Protein AF-A0A963LZ30-F1 (afdb_monomer_lite)

Foldseek 3Di:
DAEEFALAEEAAEASREEEDDPDADDAENYEFEHGQYQHDDQHYDYDDDHYDYYNYHYYHGYHNHYD

Radius of gyration: 11.14 Å; chains: 1; bounding box: 25×25×27 Å

Secondary structure (DSSP, 8-state):
--EEEES-EESSS-SSEEE-TT--EEEEEEEEES-EESSS-SSEEE-SS-EEEEEEEEES-EESS--

Structure (mmCIF, N/CA/C/O backbone):
data_AF-A0A963LZ30-F1
#
_entry.id   AF-A0A963LZ30-F1
#
loop_
_atom_site.group_PDB
_atom_site.id
_atom_site.type_symbol
_atom_site.label_atom_id
_atom_site.label_alt_id
_atom_site.label_comp_id
_atom_site.label_asym_id
_atom_site.label_entity_id
_atom_site.label_seq_id
_atom_site.pdbx_PDB_ins_code
_atom_site.Cartn_x
_atom_site.Cartn_y
_atom_site.Ca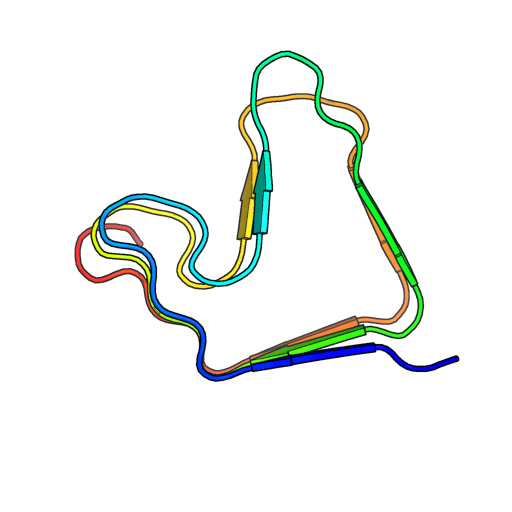rtn_z
_atom_site.occupancy
_atom_site.B_iso_or_equiv
_atom_site.auth_seq_id
_atom_site.auth_comp_id
_atom_site.auth_asym_id
_atom_site.auth_atom_id
_atom_site.pdbx_PDB_model_num
ATOM 1 N N . THR A 1 1 ? -15.470 6.809 11.891 1.00 64.38 1 THR A N 1
ATOM 2 C CA . THR A 1 1 ? -15.954 6.214 10.628 1.00 64.38 1 THR A CA 1
ATOM 3 C C . THR A 1 1 ? -14.955 5.179 10.170 1.00 64.38 1 THR A C 1
ATOM 5 O O . THR A 1 1 ? -13.774 5.491 10.184 1.00 64.38 1 THR A O 1
ATOM 8 N N . LYS A 1 2 ? -15.391 3.958 9.845 1.00 85.25 2 LYS A N 1
ATOM 9 C CA . LYS A 1 2 ? -14.511 2.902 9.320 1.00 85.25 2 LYS A CA 1
ATOM 10 C C . LYS A 1 2 ? -14.330 3.102 7.815 1.00 85.25 2 LYS A C 1
ATOM 12 O O . LYS A 1 2 ? -15.327 3.248 7.113 1.00 85.25 2 LYS A O 1
ATOM 17 N N . VAL A 1 3 ? -13.090 3.101 7.331 1.00 92.06 3 VAL A N 1
ATOM 18 C CA . VAL A 1 3 ? -12.774 3.191 5.893 1.00 92.06 3 VAL A CA 1
ATOM 19 C C . VAL A 1 3 ? -12.387 1.807 5.380 1.00 92.06 3 VAL A C 1
ATOM 21 O O . VAL A 1 3 ? -11.675 1.073 6.063 1.00 92.06 3 VAL A O 1
ATOM 24 N N . THR A 1 4 ? -12.853 1.441 4.186 1.00 95.62 4 THR A N 1
ATOM 25 C CA . THR A 1 4 ? -12.439 0.199 3.518 1.00 95.62 4 THR A CA 1
ATOM 26 C C . THR A 1 4 ? -11.823 0.529 2.166 1.00 95.62 4 THR A C 1
ATOM 28 O O . THR A 1 4 ? -12.463 1.180 1.345 1.00 95.62 4 THR A O 1
ATOM 31 N N . LEU A 1 5 ? -10.587 0.084 1.948 1.00 96.00 5 LEU A N 1
ATOM 32 C CA . LEU A 1 5 ? -9.873 0.168 0.677 1.00 96.00 5 LEU A CA 1
ATOM 33 C C . LEU A 1 5 ? -9.639 -1.251 0.172 1.00 96.00 5 LEU A C 1
ATOM 35 O O . LEU A 1 5 ? -8.774 -1.970 0.678 1.00 96.00 5 LEU A O 1
ATOM 39 N N . SER A 1 6 ? -10.431 -1.679 -0.803 1.00 97.44 6 SER A N 1
ATOM 40 C CA . SER A 1 6 ? -10.378 -3.058 -1.274 1.00 97.44 6 SER A CA 1
ATOM 41 C C . SER A 1 6 ? -10.470 -3.199 -2.777 1.00 97.44 6 SER A C 1
ATOM 43 O O . SER A 1 6 ? -11.115 -2.378 -3.420 1.00 97.44 6 SER A O 1
ATOM 45 N N . ALA A 1 7 ? -9.884 -4.279 -3.300 1.00 97.62 7 ALA A N 1
ATOM 46 C CA . ALA A 1 7 ? -9.925 -4.632 -4.720 1.00 97.62 7 ALA A CA 1
ATOM 47 C C . ALA A 1 7 ? -9.376 -3.544 -5.662 1.00 97.62 7 ALA A C 1
ATOM 49 O O . ALA A 1 7 ? -9.769 -3.467 -6.824 1.00 97.62 7 ALA A O 1
ATOM 50 N N . ASN A 1 8 ? -8.458 -2.704 -5.177 1.00 97.56 8 ASN A N 1
ATOM 51 C CA . ASN A 1 8 ? -7.780 -1.714 -6.008 1.00 97.56 8 ASN A CA 1
ATOM 52 C C . ASN A 1 8 ? -6.541 -2.327 -6.664 1.00 97.56 8 ASN A C 1
ATOM 54 O O . ASN A 1 8 ? -5.873 -3.176 -6.073 1.00 97.56 8 ASN A O 1
ATOM 58 N N . THR A 1 9 ? -6.238 -1.894 -7.888 1.00 97.38 9 THR A N 1
ATOM 59 C CA . THR A 1 9 ? -5.079 -2.368 -8.651 1.00 97.38 9 THR A CA 1
ATOM 60 C C . THR A 1 9 ? -4.246 -1.190 -9.139 1.00 97.38 9 THR A C 1
ATOM 62 O O . THR A 1 9 ? -4.768 -0.296 -9.804 1.00 97.38 9 THR A O 1
ATOM 65 N N . ALA A 1 10 ? -2.944 -1.219 -8.860 1.00 97.06 10 ALA A N 1
ATOM 66 C CA . ALA A 1 10 ? -1.961 -0.289 -9.404 1.00 97.06 10 ALA A CA 1
ATOM 67 C C . ALA A 1 10 ? -0.942 -1.041 -10.270 1.00 97.06 10 ALA A C 1
ATOM 69 O O . ALA A 1 10 ? -0.492 -2.130 -9.917 1.00 97.06 10 ALA A O 1
ATOM 70 N N . SER A 1 11 ? -0.525 -0.448 -11.391 1.00 96.31 11 SER A N 1
ATOM 71 C CA . SER A 1 11 ? 0.469 -1.069 -12.281 1.00 96.31 11 SER A CA 1
ATOM 72 C C . SER A 1 11 ? 1.871 -1.135 -11.676 1.00 96.31 11 SER A C 1
ATOM 74 O O . SER A 1 11 ? 2.657 -1.982 -12.083 1.00 96.31 11 SER A O 1
ATOM 76 N N . LYS A 1 12 ? 2.181 -0.263 -10.708 1.00 94.81 12 LYS A N 1
ATOM 77 C CA . LYS A 1 12 ? 3.490 -0.197 -10.051 1.00 94.81 12 LYS A CA 1
ATOM 78 C C . LYS A 1 12 ? 3.386 -0.396 -8.549 1.00 94.81 12 LYS A C 1
ATOM 80 O O . LYS A 1 12 ? 3.495 -1.516 -8.078 1.00 94.81 12 LYS A O 1
ATOM 85 N N . ASP A 1 13 ? 3.137 0.661 -7.794 1.00 94.75 13 ASP A N 1
ATOM 86 C CA . ASP A 1 13 ? 3.300 0.647 -6.344 1.00 94.75 13 ASP A CA 1
ATOM 87 C C . ASP A 1 13 ? 1.979 0.914 -5.624 1.00 94.75 13 ASP A C 1
ATOM 89 O O . ASP A 1 13 ? 1.188 1.736 -6.081 1.00 94.75 13 ASP A O 1
ATOM 93 N N . GLY A 1 14 ? 1.781 0.279 -4.463 1.00 94.19 14 GLY A N 1
ATOM 94 C CA . GLY A 1 14 ? 0.720 0.660 -3.530 1.00 94.19 14 GLY A CA 1
ATOM 95 C C . GLY A 1 14 ? -0.677 0.484 -4.111 1.00 94.19 14 GLY A C 1
ATOM 96 O O . GLY A 1 14 ? -1.349 1.477 -4.376 1.00 94.19 14 GLY A O 1
ATOM 97 N N . GLY A 1 15 ? -1.128 -0.765 -4.272 1.00 96.88 15 GLY A N 1
ATOM 98 C CA . GLY A 1 15 ? -2.399 -1.088 -4.933 1.00 96.88 15 GLY A CA 1
ATOM 99 C C . GLY A 1 15 ? -3.607 -0.307 -4.412 1.00 96.88 15 GLY A C 1
ATOM 100 O O . GLY A 1 15 ? -4.509 -0.013 -5.185 1.00 96.88 15 GLY A O 1
ATOM 101 N N . ALA A 1 16 ? -3.601 0.077 -3.131 1.00 96.62 16 ALA A N 1
ATOM 102 C CA . ALA A 1 16 ? -4.561 1.000 -2.527 1.00 96.62 16 ALA A CA 1
ATOM 103 C C . ALA A 1 16 ? -3.972 2.385 -2.224 1.00 96.62 16 ALA A C 1
ATOM 105 O O . ALA A 1 16 ? -4.625 3.396 -2.469 1.00 96.62 16 ALA A O 1
ATOM 106 N N . ILE A 1 17 ? -2.781 2.444 -1.620 1.00 94.75 17 ILE A N 1
ATOM 107 C CA . ILE A 1 17 ? -2.177 3.703 -1.179 1.00 94.75 17 ILE A CA 1
ATOM 108 C C . ILE A 1 17 ? -0.711 3.753 -1.600 1.00 94.75 17 ILE A C 1
ATOM 110 O O . ILE A 1 17 ? 0.104 2.932 -1.173 1.00 94.75 17 ILE A O 1
ATOM 114 N N . TYR A 1 18 ? -0.363 4.792 -2.354 1.00 94.19 18 TYR A N 1
ATOM 115 C CA . TYR A 1 18 ? 1.013 5.146 -2.669 1.00 94.19 18 TYR A CA 1
ATOM 116 C C . TYR A 1 18 ? 1.374 6.510 -2.083 1.00 94.19 18 TYR A C 1
ATOM 118 O O . TYR A 1 18 ? 0.611 7.468 -2.195 1.00 94.19 18 TYR A O 1
ATOM 126 N N . GLY A 1 19 ? 2.543 6.590 -1.453 1.00 92.94 19 GLY A N 1
ATOM 127 C CA . GLY A 1 19 ? 3.046 7.803 -0.825 1.00 92.94 19 GLY A CA 1
ATOM 128 C C . GLY A 1 19 ? 4.511 8.077 -1.126 1.00 92.94 19 GLY A C 1
ATOM 129 O O . GLY A 1 19 ? 5.385 7.294 -0.745 1.00 92.94 19 GLY A O 1
ATOM 130 N N . GLU A 1 20 ? 4.790 9.233 -1.722 1.00 92.75 20 GLU A N 1
ATOM 131 C CA . GLU A 1 20 ? 6.136 9.741 -2.009 1.00 92.75 20 GLU A CA 1
ATOM 132 C C . GLU A 1 20 ? 6.229 11.255 -1.760 1.00 92.75 20 GLU A C 1
ATOM 134 O O . GLU A 1 20 ? 5.234 11.894 -1.425 1.00 92.75 20 GLU A O 1
ATOM 139 N N . ASN A 1 21 ? 7.424 11.834 -1.910 1.00 90.50 21 ASN A N 1
ATOM 140 C CA . ASN A 1 21 ? 7.639 13.289 -1.934 1.00 90.50 21 ASN A CA 1
ATOM 141 C C . ASN A 1 21 ? 7.037 14.057 -0.739 1.00 90.50 21 ASN A C 1
ATOM 143 O O . ASN A 1 21 ? 6.472 15.135 -0.894 1.00 90.50 21 ASN A O 1
ATOM 147 N N . GLY A 1 22 ? 7.157 13.499 0.471 1.00 87.75 22 GLY A N 1
ATOM 148 C CA . GLY A 1 22 ? 6.652 14.129 1.697 1.00 87.75 22 GLY A CA 1
ATOM 149 C C . GLY A 1 22 ? 5.162 13.903 1.973 1.00 87.75 22 GLY A C 1
ATOM 150 O O . GLY A 1 22 ? 4.616 14.529 2.882 1.00 87.75 22 GLY A O 1
ATOM 151 N N . ALA A 1 23 ? 4.496 13.010 1.232 1.00 90.25 23 ALA A N 1
ATOM 152 C CA . ALA A 1 23 ? 3.131 12.583 1.528 1.00 90.25 23 ALA A CA 1
ATOM 153 C C . ALA A 1 23 ? 2.997 12.045 2.964 1.00 90.25 23 ALA A C 1
ATOM 155 O O . ALA A 1 23 ? 3.791 11.216 3.410 1.00 90.25 23 ALA A O 1
ATOM 156 N N . ARG A 1 24 ? 1.951 12.475 3.676 1.00 89.94 24 ARG A N 1
ATOM 157 C CA . ARG A 1 24 ? 1.635 12.024 5.041 1.00 89.94 24 ARG A CA 1
ATOM 158 C C . ARG A 1 24 ? 0.331 11.241 5.019 1.00 89.94 24 ARG A C 1
ATOM 160 O O . ARG A 1 24 ? -0.652 11.717 4.456 1.00 89.94 24 ARG A O 1
ATOM 167 N N . LEU A 1 25 ? 0.314 10.079 5.6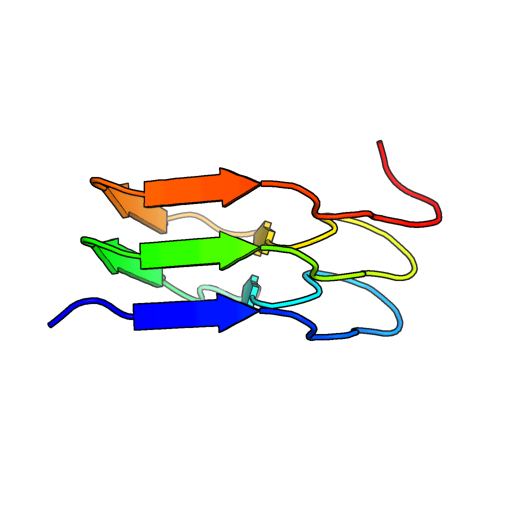66 1.00 87.38 25 LEU A N 1
ATOM 168 C CA . LEU A 1 25 ? -0.903 9.301 5.885 1.00 87.38 25 LEU A CA 1
ATOM 169 C C . LEU A 1 25 ? -1.161 9.165 7.383 1.00 87.38 25 LEU A C 1
ATOM 171 O O . LEU A 1 25 ? -0.298 8.706 8.130 1.00 87.38 25 LEU A O 1
ATOM 175 N N . ALA A 1 26 ? -2.382 9.493 7.789 1.00 90.69 26 ALA A N 1
ATOM 176 C CA . ALA A 1 26 ? -2.940 9.088 9.067 1.00 90.69 26 ALA A CA 1
ATOM 177 C C . ALA A 1 26 ? -4.227 8.310 8.784 1.00 90.69 26 ALA A C 1
ATOM 179 O O . ALA A 1 26 ? -5.208 8.887 8.314 1.00 90.69 26 ALA A O 1
ATOM 180 N N . ALA A 1 27 ? -4.209 7.002 9.030 1.00 88.19 27 ALA A N 1
ATOM 181 C CA . ALA A 1 27 ? -5.373 6.142 8.866 1.00 88.19 27 ALA A CA 1
ATOM 182 C C . ALA A 1 27 ? -5.687 5.454 10.194 1.00 88.19 27 ALA A C 1
ATOM 184 O O . ALA A 1 27 ? -4.827 4.801 10.779 1.00 88.19 27 ALA A O 1
ATOM 185 N N . THR A 1 28 ? -6.923 5.598 10.662 1.00 93.62 28 THR A N 1
ATOM 186 C CA . THR A 1 28 ? -7.414 4.936 11.873 1.00 93.62 28 THR A CA 1
ATOM 187 C C . THR A 1 28 ? -8.673 4.147 11.544 1.00 93.62 28 THR A C 1
ATOM 189 O O . THR A 1 28 ? -9.494 4.599 10.741 1.00 93.62 28 THR A O 1
ATOM 192 N N . ASN A 1 29 ? -8.837 2.960 12.134 1.00 95.50 29 ASN A N 1
ATOM 193 C CA . ASN A 1 29 ? -9.999 2.095 11.888 1.00 95.50 29 ASN A CA 1
ATOM 194 C C . ASN A 1 29 ? -10.223 1.809 10.391 1.00 95.50 29 ASN A C 1
ATOM 196 O O . ASN A 1 29 ? -11.313 2.029 9.851 1.00 95.50 29 ASN A O 1
ATOM 200 N N . VAL A 1 30 ? -9.178 1.325 9.713 1.00 95.94 30 VAL A N 1
ATOM 201 C CA . VAL A 1 30 ? -9.196 1.038 8.271 1.00 95.94 30 VAL A CA 1
ATOM 202 C C . VAL A 1 30 ? -9.089 -0.461 7.983 1.00 95.94 30 VAL A C 1
ATOM 204 O O . VAL A 1 30 ? -8.346 -1.193 8.633 1.00 95.94 30 VAL A O 1
ATOM 207 N N . THR A 1 31 ? -9.819 -0.935 6.977 1.00 96.81 31 THR A N 1
ATOM 208 C CA . THR A 1 31 ? -9.606 -2.257 6.375 1.00 96.81 31 THR A CA 1
ATOM 209 C C . THR A 1 31 ? -9.022 -2.077 4.977 1.00 96.81 31 THR A C 1
ATOM 211 O O . THR A 1 31 ? -9.632 -1.422 4.139 1.00 96.81 31 THR A O 1
ATOM 214 N N . ILE A 1 32 ? -7.841 -2.639 4.724 1.00 96.75 32 ILE A N 1
ATOM 215 C CA . ILE A 1 32 ? -7.148 -2.577 3.435 1.00 96.75 32 ILE A CA 1
ATOM 216 C C . ILE A 1 32 ? -6.948 -4.003 2.932 1.00 96.75 32 ILE A C 1
ATOM 218 O O . ILE A 1 32 ? -6.104 -4.735 3.456 1.00 96.75 32 ILE A O 1
ATOM 222 N N . SER A 1 33 ? -7.734 -4.428 1.944 1.00 97.94 33 SER A N 1
ATOM 223 C CA . SER A 1 33 ? -7.750 -5.841 1.564 1.00 97.94 33 SER A CA 1
ATOM 224 C C . SER A 1 33 ? -8.010 -6.158 0.105 1.00 97.94 33 SER A C 1
ATOM 226 O O . SER A 1 33 ? -8.848 -5.527 -0.524 1.00 97.94 33 SER A O 1
ATOM 228 N N . GLY A 1 34 ? -7.386 -7.212 -0.415 1.00 97.81 34 GLY A N 1
ATOM 229 C CA . GLY A 1 34 ? -7.616 -7.630 -1.799 1.00 97.81 34 GLY A CA 1
ATOM 230 C C . GLY A 1 34 ? -7.014 -6.673 -2.823 1.00 97.81 34 GLY A C 1
ATOM 231 O O . GLY A 1 34 ? -7.499 -6.634 -3.944 1.00 97.81 34 GLY A O 1
ATOM 232 N N . ASN A 1 35 ? -6.040 -5.841 -2.445 1.00 97.94 35 ASN A N 1
ATOM 233 C CA . ASN A 1 35 ? -5.425 -4.883 -3.361 1.00 97.94 35 ASN A CA 1
ATOM 234 C C . ASN A 1 35 ? -4.186 -5.482 -4.032 1.00 97.94 35 ASN A C 1
ATOM 236 O O . ASN A 1 35 ? -3.478 -6.298 -3.432 1.00 97.94 35 ASN A O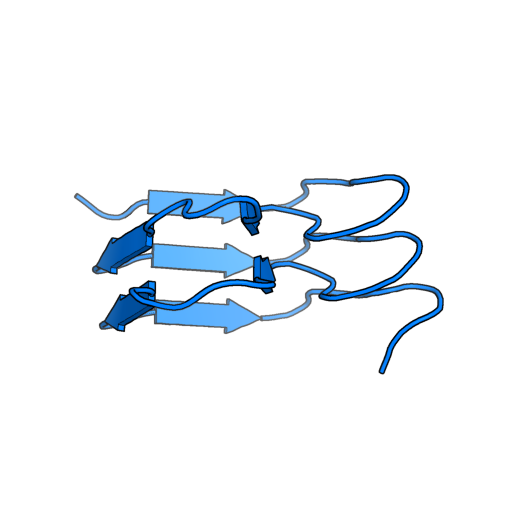 1
ATOM 240 N N . THR A 1 36 ? -3.920 -5.059 -5.265 1.00 97.50 36 THR A N 1
ATOM 241 C CA . THR A 1 36 ? -2.829 -5.581 -6.086 1.00 97.50 36 THR A CA 1
ATOM 242 C C . THR A 1 36 ? -1.929 -4.466 -6.608 1.00 97.50 36 THR A C 1
ATOM 244 O O . THR A 1 36 ? -2.405 -3.443 -7.092 1.00 97.50 36 THR A O 1
ATOM 247 N N . ALA A 1 37 ? -0.616 -4.674 -6.550 1.00 97.50 37 ALA A N 1
ATOM 248 C CA . ALA A 1 37 ? 0.383 -3.807 -7.167 1.00 97.50 37 ALA A CA 1
ATOM 249 C C . ALA A 1 37 ? 1.258 -4.622 -8.135 1.00 97.50 37 ALA A C 1
ATOM 251 O O . 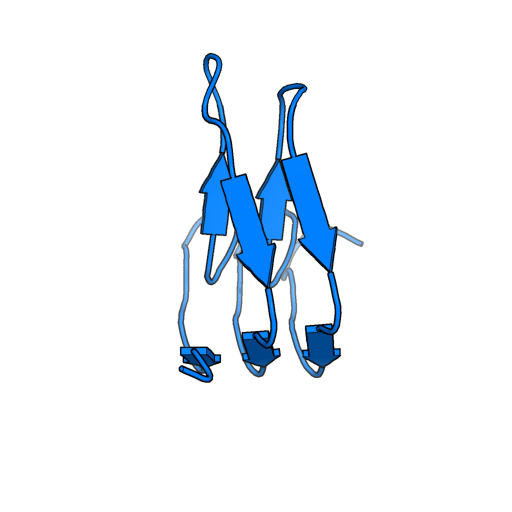ALA A 1 37 ? 1.569 -5.784 -7.864 1.00 97.50 37 ALA A O 1
ATOM 252 N N . GLY A 1 38 ? 1.660 -4.046 -9.267 1.00 96.62 38 GLY A N 1
ATOM 253 C CA . GLY A 1 38 ? 2.551 -4.735 -10.209 1.00 96.62 38 GLY A CA 1
ATOM 254 C C . GLY A 1 38 ? 3.982 -4.883 -9.684 1.00 96.62 38 GLY A C 1
ATOM 255 O O . GLY A 1 38 ? 4.598 -5.927 -9.855 1.00 96.62 38 GLY A O 1
ATOM 256 N N . GLU A 1 39 ? 4.487 -3.876 -8.978 1.00 94.69 39 GLU A N 1
ATOM 257 C CA . GLU A 1 39 ? 5.845 -3.814 -8.438 1.00 94.69 39 GLU A CA 1
ATOM 258 C C . GLU A 1 39 ? 5.851 -4.041 -6.919 1.00 94.69 39 GLU A C 1
ATOM 260 O O . GLU A 1 39 ? 5.997 -5.184 -6.500 1.00 94.69 39 GLU A O 1
ATOM 265 N N . SER A 1 40 ? 5.693 -3.012 -6.074 1.00 93.62 40 SER A N 1
ATOM 266 C CA . SER A 1 40 ? 5.883 -3.141 -4.615 1.00 93.62 40 SER A CA 1
ATOM 267 C C . SER A 1 40 ? 4.682 -2.719 -3.773 1.00 93.62 40 SER A C 1
ATOM 269 O O . SER A 1 40 ? 3.908 -1.832 -4.129 1.00 93.62 40 SER A O 1
ATOM 271 N N . GLY A 1 41 ? 4.591 -3.293 -2.568 1.00 92.31 41 GLY A N 1
ATOM 272 C CA . GLY A 1 41 ? 3.612 -2.888 -1.562 1.00 92.31 41 GLY A CA 1
ATOM 273 C C . GLY A 1 41 ? 2.189 -3.147 -2.036 1.00 92.31 41 GLY A C 1
ATOM 274 O O . GLY A 1 41 ? 1.439 -2.203 -2.264 1.00 92.31 41 GLY A O 1
ATOM 275 N N . GLY A 1 42 ? 1.831 -4.430 -2.181 1.00 95.19 42 GLY A N 1
ATOM 276 C CA . GLY A 1 42 ? 0.581 -4.898 -2.797 1.00 95.19 42 GLY A CA 1
ATOM 277 C C . GLY A 1 42 ? -0.671 -4.095 -2.435 1.00 95.19 42 GLY A C 1
ATOM 278 O O . GLY A 1 42 ? -1.515 -3.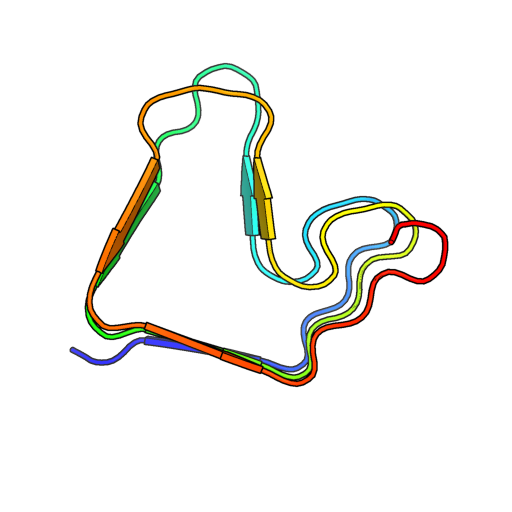852 -3.287 1.00 95.19 42 GLY A O 1
ATOM 279 N N . ALA A 1 43 ? -0.751 -3.597 -1.198 1.00 95.81 43 ALA A N 1
ATOM 280 C CA . ALA A 1 43 ? -1.721 -2.577 -0.803 1.00 95.81 43 ALA A CA 1
ATOM 281 C C . ALA A 1 43 ? -1.113 -1.191 -0.598 1.00 95.81 43 ALA A C 1
ATOM 283 O O . ALA A 1 43 ? -1.654 -0.206 -1.093 1.00 95.81 43 ALA A O 1
ATOM 284 N N . ILE A 1 44 ? -0.045 -1.096 0.191 1.00 93.94 44 ILE A N 1
ATOM 285 C CA . ILE A 1 44 ? 0.512 0.183 0.619 1.00 93.94 44 ILE A CA 1
ATOM 286 C C . ILE A 1 44 ? 1.994 0.212 0.281 1.00 93.94 44 ILE A C 1
ATOM 288 O O . ILE A 1 44 ? 2.743 -0.675 0.695 1.00 93.94 44 ILE A O 1
ATOM 292 N N . ARG A 1 45 ? 2.432 1.268 -0.404 1.00 92.69 45 ARG A N 1
ATOM 293 C CA . ARG A 1 45 ? 3.852 1.556 -0.612 1.00 92.69 45 ARG A CA 1
ATOM 294 C C . ARG A 1 45 ? 4.162 2.994 -0.224 1.00 92.69 45 ARG A C 1
ATOM 296 O O . ARG A 1 45 ? 3.594 3.937 -0.763 1.00 92.69 45 ARG A O 1
ATOM 303 N N . VAL A 1 46 ? 5.119 3.141 0.687 1.00 89.31 46 VAL A N 1
ATOM 304 C CA . VAL A 1 46 ? 5.516 4.431 1.260 1.00 89.31 46 VAL A CA 1
ATOM 305 C C . VAL A 1 46 ? 7.015 4.627 1.130 1.00 89.31 46 VAL A C 1
ATOM 307 O O . VAL A 1 46 ? 7.776 3.751 1.539 1.00 89.31 46 VAL A O 1
ATOM 310 N N . LYS A 1 47 ? 7.445 5.767 0.586 1.00 88.50 47 LYS A N 1
ATOM 311 C CA . LYS A 1 47 ? 8.866 6.135 0.419 1.00 88.50 47 LYS A CA 1
ATOM 312 C C . LYS A 1 47 ? 9.265 7.379 1.229 1.00 88.50 47 LYS A C 1
ATOM 314 O O . LYS A 1 47 ? 10.272 8.010 0.935 1.00 88.50 47 LYS A O 1
ATOM 319 N N . THR A 1 48 ? 8.479 7.762 2.234 1.00 85.44 48 THR A N 1
ATOM 320 C CA . THR A 1 48 ? 8.709 8.963 3.054 1.00 85.44 48 THR A CA 1
ATOM 321 C C . THR A 1 48 ? 8.319 8.740 4.521 1.00 85.44 48 THR A C 1
ATOM 323 O O . THR A 1 48 ? 7.789 7.688 4.874 1.00 85.44 48 THR A O 1
ATOM 326 N N . THR A 1 49 ? 8.617 9.703 5.394 1.00 85.06 49 THR A N 1
ATOM 327 C CA . THR A 1 49 ? 8.336 9.639 6.837 1.00 85.06 49 THR A CA 1
ATOM 328 C C . THR A 1 49 ? 6.972 10.257 7.177 1.00 85.06 49 THR A C 1
ATOM 330 O O . THR A 1 49 ? 6.357 10.934 6.358 1.00 85.06 49 THR A O 1
ATOM 333 N N . GLY A 1 50 ? 6.465 10.021 8.394 1.00 83.94 50 GLY A N 1
ATOM 334 C CA . GLY A 1 50 ? 5.204 10.622 8.861 1.00 83.94 50 GLY A CA 1
ATOM 335 C C . GLY A 1 50 ? 3.943 9.822 8.522 1.00 83.94 50 GLY A C 1
ATOM 336 O O . GLY A 1 50 ? 2.906 10.415 8.224 1.00 83.94 50 GLY A O 1
ATOM 337 N N . TRP A 1 51 ? 4.042 8.493 8.568 1.00 88.25 51 TRP A N 1
ATOM 338 C CA . TRP A 1 51 ? 2.933 7.567 8.346 1.00 88.25 51 TRP A CA 1
ATOM 339 C C . TRP A 1 51 ? 2.498 6.939 9.665 1.00 88.25 51 TRP A C 1
ATOM 341 O O . TRP A 1 51 ? 3.332 6.419 10.403 1.00 88.25 51 TRP A O 1
ATOM 351 N N . SER A 1 52 ? 1.197 6.992 9.950 1.00 90.50 52 SER A N 1
ATOM 352 C CA . SER A 1 52 ? 0.580 6.335 11.101 1.00 90.50 52 SER A CA 1
ATOM 353 C C . SER A 1 52 ? -0.647 5.553 10.648 1.00 90.50 52 SER A C 1
ATOM 355 O O . SER A 1 52 ? -1.562 6.109 10.032 1.00 90.50 52 SER A O 1
ATOM 357 N N . ILE A 1 53 ? -0.641 4.254 10.935 1.00 88.12 53 ILE A N 1
ATOM 358 C CA . ILE A 1 53 ? -1.776 3.360 10.739 1.00 88.12 53 ILE A CA 1
ATOM 359 C C . ILE A 1 53 ? -2.104 2.779 12.107 1.00 88.12 53 ILE A C 1
ATOM 361 O O . ILE A 1 53 ? -1.309 2.024 12.662 1.00 88.12 53 ILE A O 1
ATOM 365 N N . ASP A 1 54 ? -3.268 3.139 12.632 1.00 92.50 54 ASP A N 1
ATOM 366 C CA . ASP A 1 54 ? -3.761 2.642 13.911 1.00 92.50 54 ASP A CA 1
ATOM 367 C C . ASP A 1 54 ? -5.045 1.835 13.711 1.00 92.50 54 ASP A C 1
ATOM 369 O O . ASP A 1 54 ? -5.893 2.177 12.880 1.00 92.50 54 ASP A O 1
ATOM 373 N N . SER A 1 55 ? -5.192 0.756 14.480 1.00 93.81 55 SER A N 1
ATOM 374 C CA . SER A 1 55 ? -6.401 -0.072 14.472 1.00 93.81 55 SER A CA 1
ATOM 375 C C . SER A 1 55 ? -6.806 -0.509 13.052 1.00 93.81 55 SER A C 1
ATOM 377 O O . SER A 1 55 ? -7.907 -0.223 12.579 1.00 93.81 55 SER A O 1
ATOM 379 N N . ALA A 1 56 ? -5.889 -1.167 12.335 1.00 93.19 56 ALA A N 1
ATOM 380 C CA . ALA A 1 56 ? -6.083 -1.541 10.936 1.00 93.19 56 ALA A CA 1
ATOM 381 C C . ALA A 1 56 ? -6.075 -3.052 10.696 1.00 93.19 56 ALA A C 1
ATOM 383 O O . ALA A 1 56 ? -5.328 -3.804 11.318 1.00 93.19 56 ALA A O 1
ATOM 384 N N . THR A 1 57 ? -6.863 -3.484 9.714 1.00 95.50 57 THR A N 1
ATOM 385 C CA . THR A 1 57 ? -6.768 -4.825 9.128 1.00 95.50 57 THR A CA 1
ATOM 386 C C . THR A 1 57 ? -6.183 -4.703 7.731 1.00 95.50 57 THR A C 1
ATOM 388 O O . THR A 1 57 ? -6.811 -4.099 6.865 1.00 95.50 57 THR A O 1
ATOM 391 N N . ILE A 1 58 ? -5.008 -5.286 7.497 1.00 94.19 58 ILE A N 1
ATOM 392 C CA . ILE A 1 58 ? -4.361 -5.321 6.181 1.00 94.19 58 ILE A CA 1
ATOM 393 C C . ILE A 1 58 ? -4.229 -6.789 5.770 1.00 94.19 58 ILE A C 1
ATOM 395 O O . ILE A 1 58 ? -3.441 -7.516 6.366 1.00 94.19 58 ILE A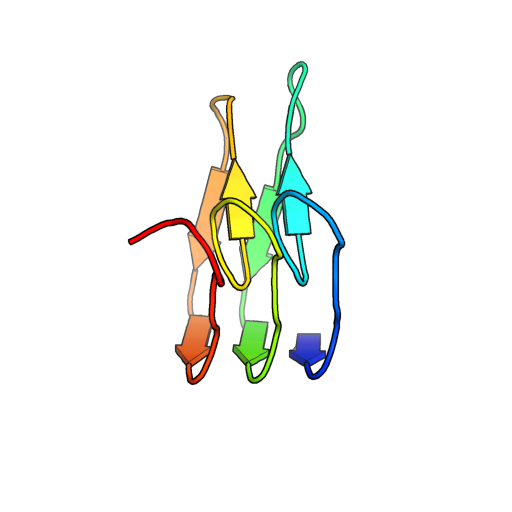 O 1
ATOM 399 N N . ALA A 1 59 ? -5.022 -7.248 4.799 1.00 96.75 59 ALA A N 1
ATOM 400 C CA . ALA A 1 59 ? -5.122 -8.676 4.472 1.00 96.75 59 ALA A CA 1
ATOM 401 C C . ALA A 1 59 ? -5.279 -8.939 2.970 1.00 96.75 59 ALA A C 1
ATOM 403 O O . ALA A 1 59 ? -5.917 -8.165 2.270 1.00 96.75 59 ALA A O 1
ATOM 404 N N . ASN A 1 60 ? -4.765 -10.066 2.473 1.00 96.62 60 ASN A N 1
ATOM 405 C CA . ASN A 1 60 ? -4.938 -10.500 1.077 1.00 96.62 60 ASN A CA 1
ATOM 406 C C . ASN A 1 60 ? -4.501 -9.450 0.043 1.00 96.62 60 ASN A C 1
ATOM 408 O O . ASN A 1 60 ? -5.168 -9.262 -0.967 1.00 96.62 60 ASN A O 1
ATOM 412 N N . ASN A 1 61 ? -3.420 -8.722 0.313 1.00 96.50 61 ASN A N 1
ATOM 413 C CA . ASN A 1 61 ? -2.869 -7.769 -0.643 1.00 96.50 61 ASN A CA 1
ATOM 414 C C . ASN A 1 61 ? -1.631 -8.373 -1.301 1.00 96.50 61 ASN A C 1
ATOM 416 O O . ASN A 1 61 ? -0.843 -9.031 -0.624 1.00 96.50 61 ASN A O 1
ATOM 420 N N . HIS A 1 62 ? -1.462 -8.152 -2.599 1.00 96.19 62 HIS A N 1
ATOM 421 C CA . HIS A 1 62 ? -0.480 -8.867 -3.408 1.00 96.19 62 HIS A CA 1
ATOM 422 C C . HIS A 1 62 ? 0.347 -7.898 -4.252 1.00 96.19 62 HIS A C 1
ATOM 424 O O . HIS A 1 62 ? -0.215 -7.099 -4.996 1.00 96.19 62 HIS A O 1
ATOM 430 N N . ALA A 1 63 ? 1.673 -7.943 -4.140 1.00 96.06 63 ALA A N 1
ATOM 431 C CA . ALA A 1 63 ? 2.547 -7.331 -5.134 1.00 96.06 63 ALA A CA 1
ATOM 432 C C . ALA A 1 63 ? 3.045 -8.438 -6.072 1.00 96.06 63 ALA A C 1
ATOM 434 O O . ALA A 1 63 ? 3.408 -9.517 -5.610 1.00 96.06 63 ALA A O 1
ATOM 435 N N . THR A 1 64 ? 3.019 -8.188 -7.379 1.00 92.00 64 THR A N 1
ATOM 436 C CA . THR A 1 64 ? 3.330 -9.224 -8.378 1.00 92.00 64 THR A CA 1
ATOM 437 C C . THR A 1 64 ? 4.833 -9.489 -8.453 1.00 92.00 64 THR A C 1
ATOM 439 O O . THR A 1 64 ? 5.251 -10.631 -8.622 1.00 92.00 64 THR A O 1
ATOM 442 N N . LEU A 1 65 ? 5.648 -8.438 -8.319 1.00 87.44 65 LEU A N 1
ATOM 443 C CA . LEU A 1 65 ? 7.109 -8.523 -8.422 1.00 87.44 65 LEU A CA 1
ATOM 444 C C . LEU A 1 65 ? 7.838 -8.293 -7.086 1.00 87.44 65 LEU A C 1
ATOM 446 O O . LEU A 1 65 ? 9.012 -8.639 -6.973 1.00 87.44 65 LEU A O 1
ATOM 450 N N . GLY A 1 66 ? 7.179 -7.703 -6.087 1.00 69.81 66 GLY A N 1
ATOM 451 C CA . GLY A 1 66 ? 7.758 -7.370 -4.782 1.00 69.81 66 GLY A CA 1
ATOM 452 C C . GLY A 1 66 ? 7.308 -8.317 -3.666 1.00 69.81 66 GLY A C 1
ATOM 453 O O . GLY A 1 66 ? 6.133 -8.667 -3.593 1.00 69.81 66 GLY A O 1
ATOM 454 N N . ALA A 1 67 ? 8.244 -8.705 -2.793 1.00 50.00 67 ALA A N 1
ATOM 455 C CA . ALA A 1 67 ? 7.961 -9.432 -1.551 1.00 50.00 67 ALA A CA 1
ATOM 456 C C . ALA A 1 67 ? 7.312 -8.530 -0.487 1.00 50.00 67 ALA A C 1
ATOM 458 O O . ALA A 1 67 ? 7.697 -7.337 -0.405 1.00 50.00 67 ALA A O 1
#

Sequence (67 aa):
TKVTLSANTASKDGGAIYGENGARLAATNVTISGNTAGESGGAIRVKTTGWSIDSATIANNHATLGA

pLDDT: mean 92.02, std 7.78, range [50.0, 97.94]